Protein AF-A0AAJ3CFW9-F1 (afdb_monomer_lite)

Radius of gyration: 29.09 Å; chains: 1; bounding box: 46×51×99 Å

Foldseek 3Di:
DDPDDPDPPDDDPCPQQFDFDADPPPRHTDDTHGDDAWDWDADPPPRDTDIDGDPPPDPPPPPPPCPDDPDPDPDPDDDDDPDDPDDPPDDDDDDDD

pLDDT: mean 71.26, std 17.09, range [46.06, 96.94]

Sequence (97 aa):
MRRQRPRNPFPPQDHAMLKNLRCGECARLLCKAGAFDEIQIKCPRCGTLNHLKAESLTSDRRERIQEGSHHEKPAPAGRRPDHPAHARSEFVRRTDH

Organism: NCBI:txid487881

Secondary structure (DSSP, 8-state):
---PPPP--S--------EEEE-TTT--EEEEESS-SEEEEE-TTT--EEEEE-TTS----------------PPP-PPPP----------------

Structure (mmCIF, N/CA/C/O backbone):
data_AF-A0AAJ3CFW9-F1
#
_entry.id   AF-A0AAJ3CFW9-F1
#
loop_
_atom_site.group_PDB
_atom_site.id
_atom_site.type_symbol
_atom_site.label_atom_id
_atom_site.label_alt_id
_atom_site.label_comp_id
_atom_site.label_asym_id
_atom_site.label_entity_id
_atom_site.label_seq_id
_atom_site.pdbx_PDB_ins_code
_atom_site.Cartn_x
_atom_site.Cartn_y
_atom_site.Cartn_z
_atom_site.occupancy
_atom_site.B_iso_or_equiv
_atom_site.auth_seq_id
_atom_site.auth_comp_id
_atom_site.auth_asym_id
_atom_site.auth_atom_id
_atom_site.pdbx_PDB_model_num
ATOM 1 N N . MET A 1 1 ? 28.370 14.595 -47.173 1.00 51.72 1 MET A N 1
ATOM 2 C CA . MET A 1 1 ? 28.785 14.008 -45.876 1.00 51.72 1 MET A CA 1
ATOM 3 C C . MET A 1 1 ? 27.578 13.937 -44.945 1.00 51.72 1 MET A C 1
ATOM 5 O O . MET A 1 1 ? 27.115 14.972 -44.483 1.00 51.72 1 MET A O 1
ATOM 9 N N . ARG A 1 2 ? 27.002 12.746 -44.725 1.00 57.12 2 ARG A N 1
ATOM 10 C CA . ARG A 1 2 ? 25.857 12.576 -43.814 1.00 57.12 2 ARG A CA 1
ATOM 11 C C . ARG A 1 2 ? 26.389 12.549 -42.379 1.00 57.12 2 ARG A C 1
ATOM 13 O O . ARG A 1 2 ? 27.025 11.575 -41.990 1.00 57.12 2 ARG A O 1
ATOM 20 N N . ARG A 1 3 ? 26.176 13.625 -41.615 1.00 59.78 3 ARG A N 1
ATOM 21 C CA . ARG A 1 3 ? 26.482 13.656 -40.178 1.00 59.78 3 ARG A CA 1
ATOM 22 C C . ARG A 1 3 ? 25.552 12.658 -39.487 1.00 59.78 3 ARG A C 1
ATOM 24 O O . ARG A 1 3 ? 24.360 12.923 -39.351 1.00 59.78 3 ARG A O 1
ATOM 31 N N . GLN A 1 4 ? 26.075 11.489 -39.124 1.00 63.69 4 GLN A N 1
ATOM 32 C CA . GLN A 1 4 ? 25.346 10.542 -38.287 1.00 63.69 4 GLN A CA 1
ATOM 33 C C . GLN A 1 4 ? 25.136 11.215 -36.928 1.00 63.69 4 GLN A C 1
ATOM 35 O O . GLN A 1 4 ? 26.101 11.608 -36.274 1.00 63.69 4 GLN A O 1
ATOM 40 N N . ARG A 1 5 ? 23.875 11.428 -36.540 1.00 65.25 5 ARG A N 1
ATOM 41 C CA . ARG A 1 5 ? 23.550 11.924 -35.200 1.00 65.25 5 ARG A CA 1
ATOM 42 C C . ARG A 1 5 ? 24.032 10.882 -34.182 1.00 65.25 5 ARG A C 1
ATOM 44 O O . ARG A 1 5 ? 23.790 9.696 -34.418 1.00 65.25 5 ARG A O 1
ATOM 51 N N . PRO A 1 6 ? 24.692 11.280 -33.080 1.00 66.19 6 PRO A N 1
ATOM 52 C CA . PRO A 1 6 ? 25.029 10.331 -32.031 1.00 66.19 6 PRO A CA 1
ATOM 53 C C . PRO A 1 6 ? 23.726 9.715 -31.516 1.00 66.19 6 PRO A C 1
ATOM 55 O O . PRO A 1 6 ? 22.794 10.433 -31.147 1.00 66.19 6 PRO A O 1
ATOM 58 N N . ARG A 1 7 ? 23.628 8.382 -31.557 1.00 68.12 7 ARG A N 1
ATOM 59 C CA . ARG A 1 7 ? 22.540 7.671 -30.883 1.00 68.12 7 ARG A CA 1
ATOM 60 C C . ARG A 1 7 ? 22.724 7.946 -29.400 1.00 68.12 7 ARG A C 1
ATOM 62 O O . ARG A 1 7 ? 23.790 7.651 -28.870 1.00 68.12 7 ARG A O 1
ATOM 69 N N . ASN A 1 8 ? 21.731 8.559 -28.770 1.00 66.56 8 ASN A N 1
ATOM 70 C CA . ASN A 1 8 ? 21.763 8.807 -27.338 1.00 66.56 8 ASN A CA 1
ATOM 71 C C . ASN A 1 8 ? 21.852 7.438 -26.628 1.00 66.56 8 ASN A C 1
ATOM 73 O O . ASN A 1 8 ? 20.940 6.631 -26.812 1.00 66.56 8 ASN A O 1
ATOM 77 N N . PRO A 1 9 ? 22.938 7.123 -25.899 1.00 66.31 9 PRO A N 1
ATOM 78 C CA . PRO A 1 9 ? 23.134 5.803 -25.296 1.00 66.31 9 PRO A CA 1
ATOM 79 C C . PRO A 1 9 ? 22.379 5.644 -23.972 1.00 66.31 9 PRO A C 1
ATOM 81 O O . PRO A 1 9 ? 22.359 4.557 -23.403 1.00 66.31 9 PRO A O 1
ATOM 84 N N . PHE A 1 10 ? 21.752 6.716 -23.484 1.00 58.91 10 PHE A N 1
ATOM 85 C CA . PHE A 1 10 ? 20.940 6.697 -22.281 1.00 58.91 10 PHE A CA 1
ATOM 86 C C . PHE A 1 10 ? 19.478 6.471 -22.678 1.00 58.91 10 PHE A C 1
ATOM 88 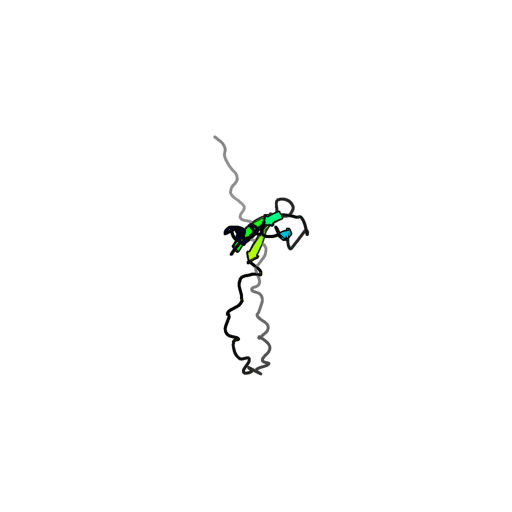O O . PHE A 1 10 ? 18.866 7.391 -23.236 1.00 58.91 10 PHE A O 1
ATOM 95 N N . PRO A 1 11 ? 18.908 5.271 -22.445 1.00 61.81 11 PRO A N 1
ATOM 96 C CA . PRO A 1 11 ? 17.465 5.105 -22.532 1.00 61.81 11 PRO A CA 1
ATOM 97 C C . PRO A 1 11 ? 16.803 6.129 -21.596 1.00 61.81 11 PRO A C 1
ATOM 99 O O . PRO A 1 11 ? 17.407 6.483 -20.574 1.00 61.81 11 PRO A O 1
ATOM 102 N N . PRO A 1 12 ? 15.611 6.658 -21.938 1.00 61.78 12 PRO A N 1
ATOM 103 C CA . PRO A 1 12 ? 14.860 7.491 -21.008 1.00 61.78 12 PRO A CA 1
ATOM 104 C C . PRO A 1 12 ? 14.774 6.706 -19.704 1.00 61.78 12 PRO A C 1
ATOM 106 O O . PRO A 1 12 ? 14.321 5.566 -19.702 1.00 61.78 12 PRO A O 1
ATOM 109 N N . GLN A 1 13 ? 15.337 7.267 -18.635 1.00 58.31 13 GLN A N 1
ATOM 110 C CA . GLN A 1 13 ? 15.263 6.652 -17.322 1.00 58.31 13 GLN A CA 1
ATOM 111 C C . GLN A 1 13 ? 13.777 6.563 -17.029 1.00 58.31 13 GLN A C 1
ATOM 113 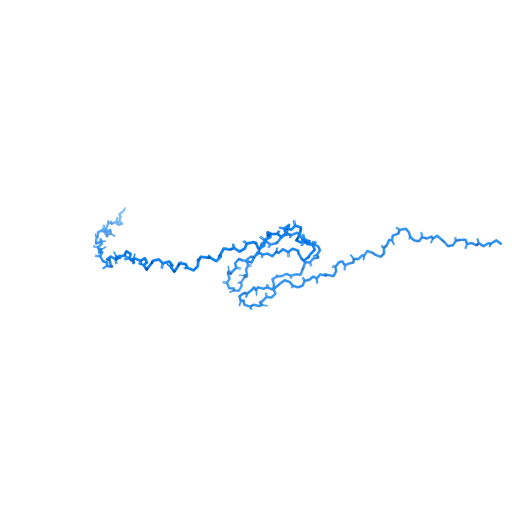O O . GLN A 1 13 ? 13.129 7.593 -16.836 1.00 58.31 13 GLN A O 1
ATOM 118 N N . ASP A 1 14 ? 13.233 5.349 -17.093 1.00 58.50 14 ASP A N 1
ATOM 119 C CA . ASP A 1 14 ? 11.903 5.060 -16.610 1.00 58.50 14 ASP A CA 1
ATOM 120 C C . ASP A 1 14 ? 11.923 5.530 -15.164 1.00 58.50 14 ASP A C 1
ATOM 122 O O . ASP A 1 14 ? 12.477 4.877 -14.278 1.00 58.50 14 ASP A O 1
ATOM 126 N N . HIS A 1 15 ? 11.392 6.725 -14.919 1.00 57.53 15 HIS A N 1
ATOM 127 C CA . HIS A 1 15 ? 10.953 7.121 -13.601 1.00 57.53 15 HIS A CA 1
ATOM 128 C C . HIS A 1 15 ? 9.861 6.109 -13.276 1.00 57.53 15 HIS A C 1
ATOM 130 O O . HIS A 1 15 ? 8.696 6.337 -13.601 1.00 57.53 15 HIS A O 1
ATOM 136 N N . ALA A 1 16 ? 10.278 4.935 -12.790 1.00 62.56 16 ALA A N 1
ATOM 137 C CA . ALA A 1 16 ? 9.447 3.765 -12.619 1.00 62.56 16 ALA A CA 1
ATOM 138 C C . ALA A 1 16 ? 8.184 4.240 -11.921 1.00 62.56 16 ALA A C 1
ATOM 140 O O . ALA A 1 16 ? 8.269 4.789 -10.819 1.00 62.56 16 ALA A O 1
ATOM 141 N N . MET A 1 17 ? 7.050 4.162 -12.625 1.00 76.44 17 MET A N 1
ATOM 142 C CA . MET A 1 17 ? 5.814 4.778 -12.165 1.00 76.44 17 MET A CA 1
ATOM 143 C C . MET A 1 17 ? 5.546 4.321 -10.736 1.00 76.44 17 MET A C 1
ATOM 145 O O . MET A 1 17 ? 5.311 3.139 -10.486 1.00 76.44 17 MET A O 1
ATOM 149 N N . LEU A 1 18 ? 5.637 5.263 -9.794 1.00 85.31 18 LEU A N 1
ATOM 150 C CA . LEU A 1 18 ? 5.468 4.959 -8.384 1.00 85.31 18 LEU A CA 1
ATOM 151 C C . LEU A 1 18 ? 4.023 4.500 -8.161 1.00 85.31 18 LEU A C 1
ATOM 153 O O . LEU A 1 18 ? 3.075 5.249 -8.413 1.00 85.31 18 LEU A O 1
ATOM 157 N N . LYS A 1 19 ? 3.849 3.281 -7.659 1.00 88.00 19 LYS A N 1
ATOM 158 C CA . LYS A 1 19 ? 2.548 2.696 -7.335 1.00 88.00 19 LYS A CA 1
ATOM 159 C C . LYS A 1 19 ? 2.106 3.136 -5.948 1.00 88.00 19 LYS A C 1
ATOM 161 O O . LYS A 1 19 ? 2.904 3.213 -5.016 1.00 88.00 19 LYS A O 1
ATOM 166 N N . ASN A 1 20 ? 0.814 3.421 -5.805 1.00 92.06 20 ASN A N 1
ATOM 167 C CA . ASN A 1 20 ? 0.214 3.766 -4.519 1.00 92.06 20 ASN A CA 1
ATOM 168 C C . ASN A 1 20 ? -0.101 2.490 -3.734 1.00 92.06 20 ASN A C 1
ATOM 170 O O . ASN A 1 20 ? -0.990 1.738 -4.126 1.00 92.06 20 ASN A O 1
ATOM 174 N N . LEU A 1 21 ? 0.561 2.287 -2.598 1.00 92.56 21 LEU A N 1
ATOM 175 C CA . LEU A 1 21 ? 0.286 1.169 -1.700 1.00 92.56 21 LEU A CA 1
ATOM 176 C C . LEU A 1 21 ? -0.692 1.606 -0.614 1.00 92.56 21 LEU A C 1
ATOM 178 O O . LEU A 1 21 ? -0.446 2.572 0.112 1.00 92.56 21 LEU A O 1
ATOM 182 N N . ARG A 1 22 ? -1.827 0.913 -0.512 1.00 94.88 22 ARG A N 1
ATOM 183 C CA . ARG A 1 22 ? -2.908 1.227 0.432 1.00 94.88 22 ARG A CA 1
ATOM 184 C C . ARG A 1 22 ? -3.056 0.125 1.468 1.00 94.88 22 ARG A C 1
ATOM 186 O O . ARG A 1 22 ? -2.764 -1.033 1.205 1.00 94.88 22 ARG A O 1
ATOM 193 N N . CYS A 1 23 ? -3.519 0.509 2.649 1.00 95.25 23 CYS A N 1
ATOM 194 C CA . CYS A 1 23 ? -3.835 -0.425 3.718 1.00 95.25 23 CYS A CA 1
ATOM 195 C C . CYS A 1 23 ? -5.039 -1.294 3.340 1.00 95.25 23 CYS A C 1
ATOM 197 O O . CYS A 1 23 ? -6.080 -0.738 2.992 1.00 95.25 23 CYS A O 1
ATOM 199 N N . GLY A 1 24 ? -4.918 -2.618 3.486 1.00 92.81 24 GLY A N 1
ATOM 200 C CA . GLY A 1 24 ? -6.021 -3.556 3.239 1.00 92.81 24 GLY A CA 1
ATOM 201 C C . GLY A 1 24 ? -7.230 -3.393 4.170 1.00 92.81 24 GLY A C 1
ATOM 202 O O . GLY A 1 24 ? -8.331 -3.758 3.786 1.00 92.81 24 GLY A O 1
ATOM 203 N N . GLU A 1 25 ? -7.046 -2.794 5.353 1.00 95.19 25 GLU A N 1
ATOM 204 C CA . GLU A 1 25 ? -8.118 -2.623 6.347 1.00 95.19 25 GLU A CA 1
ATOM 205 C C . GLU A 1 25 ? -8.846 -1.277 6.197 1.00 95.19 25 GLU A C 1
ATOM 207 O O . GLU A 1 25 ? -10.062 -1.207 6.073 1.00 95.19 25 GLU A O 1
ATOM 212 N N . CYS A 1 26 ? -8.100 -0.166 6.191 1.00 95.94 26 CYS A N 1
ATOM 213 C CA . CYS A 1 26 ? -8.686 1.182 6.254 1.00 95.94 26 CYS A CA 1
ATOM 214 C C . CYS A 1 26 ? -8.516 2.011 4.970 1.00 95.94 26 CYS A C 1
ATOM 216 O O . CYS A 1 26 ? -8.759 3.222 4.992 1.00 95.94 26 CYS A O 1
ATOM 218 N N . ALA A 1 27 ? -8.013 1.402 3.888 1.00 94.44 27 ALA A N 1
ATOM 219 C CA . ALA A 1 27 ? -7.748 2.008 2.573 1.00 94.44 27 ALA A CA 1
ATOM 220 C C . ALA A 1 27 ? -6.818 3.244 2.561 1.00 94.44 27 ALA A C 1
ATOM 222 O O . ALA A 1 27 ? -6.597 3.872 1.513 1.00 94.44 27 ALA A O 1
ATOM 223 N N . ARG A 1 28 ? -6.233 3.605 3.712 1.00 95.69 28 ARG A N 1
ATOM 224 C CA . ARG A 1 28 ? -5.307 4.733 3.829 1.00 95.69 28 ARG A CA 1
ATOM 225 C C . ARG A 1 28 ? -4.051 4.461 3.009 1.00 95.69 28 ARG A C 1
ATOM 227 O O . ARG A 1 28 ? -3.503 3.362 3.059 1.00 95.69 28 ARG A O 1
ATOM 234 N N . LEU A 1 29 ? -3.598 5.478 2.278 1.00 95.88 29 LEU A N 1
ATOM 235 C CA . LEU A 1 29 ? -2.320 5.438 1.575 1.00 95.88 29 LEU A CA 1
ATOM 236 C C . LEU A 1 29 ? -1.189 5.249 2.592 1.00 95.88 29 LEU A C 1
ATOM 238 O O . LEU A 1 29 ? -1.083 6.020 3.546 1.00 95.88 29 LEU A O 1
ATOM 242 N N . LEU A 1 30 ? -0.383 4.213 2.381 1.00 95.00 30 LEU A N 1
ATOM 243 C CA . LEU A 1 30 ? 0.769 3.869 3.206 1.00 95.00 30 LEU A CA 1
ATOM 244 C C . LEU A 1 30 ? 2.030 4.522 2.639 1.00 95.00 30 LEU A C 1
ATOM 246 O O . LEU A 1 30 ? 2.703 5.265 3.346 1.00 95.00 30 LEU A O 1
ATOM 250 N N . CYS A 1 31 ? 2.314 4.297 1.355 1.00 93.31 31 CYS A N 1
ATOM 251 C CA . CYS A 1 31 ? 3.445 4.900 0.654 1.00 93.31 31 CYS A CA 1
ATOM 252 C C . CYS A 1 31 ? 3.256 4.854 -0.871 1.00 93.31 31 CYS A C 1
ATOM 254 O O . CYS A 1 31 ? 2.311 4.250 -1.388 1.00 93.31 31 CYS A O 1
ATOM 256 N N . LYS A 1 32 ? 4.167 5.517 -1.589 1.00 92.31 32 LYS A N 1
ATOM 257 C CA . LYS A 1 32 ? 4.345 5.378 -3.034 1.00 92.31 32 LYS A CA 1
ATOM 258 C C . LYS A 1 32 ? 5.670 4.667 -3.275 1.00 92.31 32 LYS A C 1
ATOM 260 O O . LYS A 1 32 ? 6.691 5.155 -2.798 1.00 92.31 32 LYS A O 1
ATOM 265 N N . ALA A 1 33 ? 5.652 3.542 -3.975 1.00 89.19 33 ALA A N 1
ATOM 266 C CA . ALA A 1 33 ? 6.837 2.716 -4.187 1.00 89.19 33 ALA A CA 1
ATOM 267 C C . ALA A 1 33 ? 7.070 2.469 -5.680 1.00 89.19 33 ALA A C 1
ATOM 269 O O . ALA A 1 33 ? 6.114 2.293 -6.432 1.00 89.19 33 ALA A O 1
ATOM 270 N N . GLY A 1 34 ? 8.335 2.499 -6.102 1.00 86.88 34 GLY A N 1
ATOM 271 C CA . GLY A 1 34 ? 8.750 2.151 -7.463 1.00 86.88 34 GLY A CA 1
ATOM 272 C C . GLY A 1 34 ? 8.841 0.638 -7.632 1.00 86.88 34 GLY A C 1
ATOM 273 O O . GLY A 1 34 ? 7.931 -0.086 -7.241 1.00 86.88 34 GLY A O 1
ATOM 274 N N . ALA A 1 35 ? 9.949 0.147 -8.179 1.00 83.25 35 ALA A N 1
ATOM 275 C CA . ALA A 1 35 ? 10.261 -1.276 -8.112 1.00 83.25 35 ALA A CA 1
ATOM 276 C C . ALA A 1 35 ? 10.588 -1.668 -6.658 1.00 83.25 35 ALA A C 1
ATOM 278 O O . ALA A 1 35 ? 11.426 -1.036 -6.017 1.00 83.25 35 ALA A O 1
ATOM 279 N N . PHE A 1 36 ? 9.904 -2.682 -6.135 1.00 85.06 36 PHE A N 1
ATOM 280 C CA . PHE A 1 36 ? 10.156 -3.278 -4.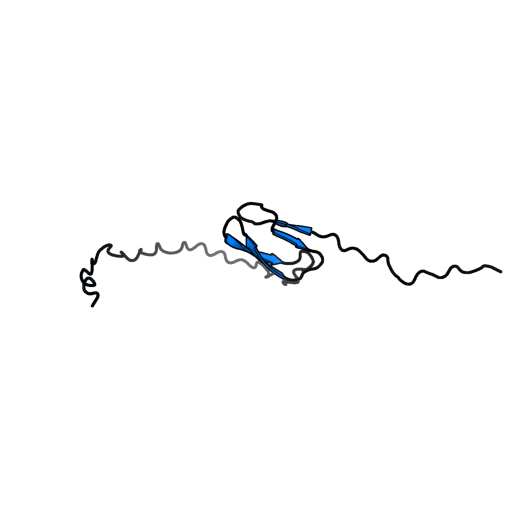822 1.00 85.06 36 PHE A CA 1
ATOM 281 C C . PHE A 1 36 ? 9.852 -4.767 -4.906 1.00 85.06 36 PHE A C 1
ATOM 283 O O . PHE A 1 36 ? 8.892 -5.110 -5.577 1.00 85.06 36 PHE A O 1
ATOM 290 N N . ASP A 1 37 ? 10.600 -5.626 -4.215 1.00 85.50 37 ASP A N 1
ATOM 291 C CA . ASP A 1 37 ? 10.293 -7.063 -4.161 1.00 85.50 37 ASP A CA 1
ATOM 292 C C . ASP A 1 37 ? 9.251 -7.366 -3.073 1.00 85.50 37 ASP A C 1
ATOM 294 O O . ASP A 1 37 ? 8.219 -7.994 -3.321 1.00 85.50 37 ASP A O 1
ATOM 298 N N . GLU A 1 38 ? 9.482 -6.847 -1.865 1.00 89.88 38 GLU A N 1
ATOM 299 C CA . GLU A 1 38 ? 8.621 -7.034 -0.698 1.00 89.88 38 GLU A CA 1
ATOM 300 C C . GLU A 1 38 ? 8.669 -5.802 0.217 1.00 89.88 38 GLU A C 1
ATOM 302 O O . GLU A 1 38 ? 9.727 -5.210 0.431 1.00 89.88 38 GLU A O 1
ATOM 307 N N . ILE A 1 39 ? 7.519 -5.412 0.769 1.00 91.31 39 ILE A N 1
ATOM 308 C CA . ILE A 1 39 ? 7.388 -4.312 1.726 1.00 91.31 39 ILE A CA 1
ATOM 309 C C . ILE A 1 39 ? 6.528 -4.767 2.906 1.00 91.31 39 ILE A C 1
ATOM 311 O O . ILE A 1 39 ? 5.388 -5.201 2.732 1.00 91.31 39 ILE A O 1
ATOM 315 N N . GLN A 1 40 ? 7.053 -4.589 4.120 1.00 95.00 40 GLN A N 1
ATOM 316 C CA . GLN A 1 40 ? 6.303 -4.723 5.368 1.00 95.00 40 GLN A CA 1
ATOM 317 C C . GLN A 1 40 ? 6.161 -3.361 6.036 1.00 95.00 40 GLN A C 1
ATOM 319 O O . GLN A 1 40 ? 7.153 -2.712 6.360 1.00 95.00 40 GLN A O 1
ATOM 324 N N . ILE A 1 41 ? 4.924 -2.911 6.242 1.00 94.94 41 ILE A N 1
ATOM 325 C CA . ILE A 1 41 ? 4.658 -1.594 6.825 1.00 94.94 41 ILE A CA 1
ATOM 326 C C . ILE A 1 41 ? 3.428 -1.625 7.728 1.00 94.94 41 ILE A C 1
ATOM 328 O O . ILE A 1 41 ? 2.376 -2.168 7.383 1.00 94.94 41 ILE A O 1
ATOM 332 N N . LYS A 1 42 ? 3.546 -1.009 8.905 1.00 96.94 42 LYS A N 1
ATOM 333 C CA . LYS A 1 42 ? 2.420 -0.835 9.823 1.00 96.94 42 LYS A CA 1
ATOM 334 C C . LYS A 1 42 ? 1.578 0.358 9.390 1.00 96.94 42 LYS A C 1
ATOM 336 O O . LYS A 1 42 ? 2.108 1.435 9.127 1.00 96.94 42 LYS A O 1
ATOM 341 N N . CYS A 1 43 ? 0.259 0.200 9.360 1.00 96.88 43 CYS A N 1
ATOM 342 C CA . CYS A 1 43 ? -0.622 1.333 9.127 1.00 96.88 43 CYS A CA 1
ATOM 343 C C . CYS A 1 43 ? -0.650 2.247 10.365 1.00 96.88 43 CYS A C 1
ATOM 345 O O . CYS A 1 43 ? -1.079 1.794 11.427 1.00 96.88 43 CYS A O 1
ATOM 347 N N . PRO A 1 44 ? -0.306 3.543 10.249 1.00 94.69 44 PRO A N 1
ATOM 348 C CA . PRO A 1 44 ? -0.328 4.458 11.392 1.00 94.69 44 PRO A CA 1
ATOM 349 C C . PRO A 1 44 ? -1.746 4.779 11.887 1.00 94.69 44 PRO A C 1
ATOM 351 O O . PRO A 1 44 ? -1.902 5.326 12.969 1.00 94.69 44 PRO A O 1
ATOM 354 N N . ARG A 1 45 ? -2.787 4.469 11.099 1.00 95.44 45 ARG A N 1
ATOM 355 C CA . ARG A 1 45 ? -4.187 4.739 11.462 1.00 95.44 45 ARG A CA 1
ATOM 356 C C . ARG A 1 45 ? -4.841 3.590 12.227 1.00 95.44 45 ARG A C 1
ATOM 358 O O . ARG A 1 45 ? -5.511 3.842 13.214 1.00 95.44 45 ARG A O 1
ATOM 365 N N . CYS A 1 46 ? -4.703 2.359 11.736 1.00 96.50 46 CYS A N 1
ATOM 366 C CA . CYS A 1 46 ? -5.399 1.189 12.291 1.00 96.50 46 CYS A CA 1
ATOM 367 C C . CYS A 1 46 ? -4.461 0.172 12.955 1.00 96.50 46 CYS A C 1
ATOM 369 O O . CYS A 1 46 ? -4.927 -0.770 13.578 1.00 96.50 46 CYS A O 1
ATOM 371 N N . GLY A 1 47 ? -3.142 0.333 12.826 1.00 95.62 47 GLY A N 1
ATOM 372 C CA . GLY A 1 47 ? -2.163 -0.582 13.410 1.00 95.62 47 GLY A CA 1
ATOM 373 C C . GLY A 1 47 ? -1.942 -1.884 12.634 1.00 95.62 47 GLY A C 1
ATOM 374 O O . GLY A 1 47 ? -0.996 -2.598 12.962 1.00 95.62 47 GLY A O 1
ATOM 375 N N . THR A 1 48 ? -2.732 -2.174 11.593 1.00 96.44 48 THR A N 1
ATOM 376 C CA . THR A 1 48 ? -2.578 -3.376 10.759 1.00 96.44 48 THR A CA 1
ATOM 377 C C . THR A 1 48 ? -1.202 -3.423 10.097 1.00 96.44 48 THR A C 1
ATOM 379 O O . THR A 1 48 ? -0.801 -2.476 9.410 1.00 96.44 48 THR A O 1
ATOM 382 N N . LEU A 1 49 ? -0.489 -4.538 10.272 1.00 96.38 49 LEU A N 1
ATOM 383 C CA . LEU A 1 49 ? 0.758 -4.824 9.566 1.00 96.38 49 LEU A CA 1
ATOM 384 C C . LEU A 1 49 ? 0.426 -5.301 8.146 1.00 96.38 49 LEU A C 1
ATOM 386 O O . LEU A 1 49 ? -0.186 -6.350 7.974 1.00 96.38 49 LEU A O 1
ATOM 390 N N . ASN A 1 50 ? 0.779 -4.511 7.133 1.00 94.00 50 ASN A N 1
ATOM 391 C CA . ASN A 1 50 ? 0.602 -4.886 5.730 1.00 94.00 50 ASN A CA 1
ATOM 392 C C . ASN A 1 50 ? 1.873 -5.559 5.203 1.00 94.00 50 ASN A C 1
ATOM 394 O O . ASN A 1 50 ? 2.968 -5.034 5.402 1.00 94.00 50 ASN A O 1
ATOM 398 N N . HIS A 1 51 ? 1.695 -6.688 4.513 1.00 92.69 51 HIS A N 1
ATOM 399 C CA . HIS A 1 51 ? 2.723 -7.438 3.786 1.00 92.69 51 HIS A CA 1
ATOM 400 C C . HIS A 1 51 ? 2.399 -7.357 2.293 1.00 92.69 51 HIS A C 1
ATOM 402 O O . HIS A 1 51 ? 1.369 -7.870 1.859 1.00 92.69 51 HIS A O 1
ATOM 408 N N . LEU A 1 52 ? 3.215 -6.635 1.526 1.00 88.38 52 LEU A N 1
ATOM 409 C CA . LEU A 1 52 ? 2.965 -6.330 0.117 1.00 88.38 52 LEU A CA 1
ATOM 410 C C . LEU A 1 52 ? 4.109 -6.874 -0.736 1.00 88.38 52 LEU A C 1
ATOM 412 O O . LEU A 1 52 ? 5.275 -6.700 -0.391 1.00 88.38 52 LEU A O 1
ATOM 416 N N . LYS A 1 53 ? 3.772 -7.504 -1.862 1.00 83.69 53 LYS A N 1
ATOM 417 C CA . LYS A 1 53 ? 4.730 -8.060 -2.826 1.00 83.69 53 LYS A CA 1
ATOM 418 C C . LYS A 1 53 ? 4.653 -7.318 -4.149 1.00 83.69 53 LYS A C 1
ATOM 420 O O . LYS A 1 53 ? 3.594 -6.793 -4.497 1.00 83.69 53 LYS A O 1
ATOM 425 N N . ALA A 1 54 ? 5.765 -7.283 -4.876 1.00 74.19 54 ALA A N 1
ATOM 426 C CA . ALA A 1 54 ? 5.789 -6.739 -6.224 1.00 74.19 54 ALA A CA 1
ATOM 427 C C . ALA A 1 54 ? 4.771 -7.448 -7.118 1.00 74.19 54 ALA A C 1
ATOM 429 O O . ALA A 1 54 ? 4.746 -8.674 -7.181 1.00 74.19 54 ALA A O 1
ATOM 430 N N . GLU A 1 55 ? 4.029 -6.685 -7.916 1.00 65.06 55 GLU A N 1
ATOM 431 C CA . GLU A 1 55 ? 3.307 -7.250 -9.066 1.00 65.06 55 GLU A CA 1
ATOM 432 C C . GLU A 1 55 ? 4.275 -7.788 -10.137 1.00 65.06 55 GLU A C 1
ATOM 434 O O . GLU A 1 55 ? 3.891 -8.618 -10.951 1.00 65.06 55 GLU A O 1
ATOM 439 N N . SER A 1 56 ? 5.532 -7.323 -10.144 1.00 61.94 56 SER A N 1
ATOM 440 C CA . SER A 1 56 ? 6.582 -7.798 -11.055 1.00 61.94 56 SER A CA 1
ATOM 441 C C . SER A 1 56 ? 7.199 -9.132 -10.642 1.00 61.94 56 SER A C 1
ATOM 443 O O . SER A 1 56 ? 7.967 -9.696 -11.418 1.00 61.94 56 SER A O 1
ATOM 445 N N . LEU A 1 57 ? 6.884 -9.650 -9.449 1.00 54.88 57 LEU A N 1
ATOM 446 C CA . LEU A 1 57 ? 7.204 -11.028 -9.104 1.00 54.88 57 LEU A CA 1
ATOM 447 C C . LEU A 1 57 ? 6.264 -11.910 -9.923 1.00 54.88 57 LEU A C 1
ATOM 449 O O . LEU A 1 57 ? 5.141 -12.196 -9.506 1.00 54.88 57 LEU A O 1
ATOM 453 N N . THR A 1 58 ? 6.717 -12.317 -11.110 1.00 50.91 58 THR A N 1
ATOM 454 C CA . THR A 1 58 ? 6.082 -13.404 -11.846 1.00 50.91 58 THR A CA 1
ATOM 455 C C . THR A 1 58 ? 5.963 -14.571 -10.879 1.00 50.91 58 THR A C 1
ATOM 457 O O . THR A 1 58 ? 6.946 -15.017 -10.282 1.00 50.91 58 THR A O 1
ATOM 460 N N . SER A 1 59 ? 4.740 -15.038 -10.645 1.00 53.97 59 SER A N 1
ATOM 461 C CA . SER A 1 59 ? 4.538 -16.253 -9.880 1.00 53.97 59 SER A CA 1
ATOM 462 C C . SER A 1 59 ? 5.038 -17.422 -10.730 1.00 53.97 59 SER A C 1
ATOM 464 O O . SER A 1 59 ? 4.236 -18.140 -11.315 1.00 53.97 59 SER A O 1
ATOM 466 N N . ASP A 1 60 ? 6.351 -17.665 -10.775 1.00 52.34 60 ASP A N 1
ATOM 467 C CA . ASP A 1 60 ? 6.923 -18.952 -11.201 1.00 52.34 60 ASP A CA 1
ATOM 468 C C . ASP A 1 60 ? 6.657 -20.009 -10.112 1.00 52.34 60 ASP A C 1
ATOM 470 O O . ASP A 1 60 ? 7.504 -20.782 -9.673 1.00 52.34 60 ASP A O 1
ATOM 474 N N . ARG A 1 61 ? 5.435 -20.012 -9.579 1.00 54.09 61 ARG A N 1
ATOM 475 C CA . ARG A 1 61 ? 4.937 -21.105 -8.777 1.00 54.09 61 ARG A CA 1
ATOM 476 C C . ARG A 1 61 ? 4.365 -22.067 -9.792 1.00 54.09 61 ARG A C 1
ATOM 478 O O . ARG A 1 61 ? 3.224 -21.895 -10.201 1.00 54.09 61 ARG A O 1
ATOM 485 N N . ARG A 1 62 ? 5.178 -23.051 -10.195 1.00 56.22 62 ARG A N 1
ATOM 486 C CA . ARG A 1 62 ? 4.711 -24.254 -10.896 1.00 56.22 62 ARG A CA 1
ATOM 487 C C . ARG A 1 62 ? 3.356 -24.630 -10.314 1.00 56.22 62 ARG A C 1
ATOM 489 O O . ARG A 1 62 ? 3.258 -24.887 -9.107 1.00 56.22 62 ARG A O 1
ATOM 496 N N . GLU A 1 63 ? 2.326 -24.541 -11.147 1.00 57.16 63 GLU A N 1
ATOM 497 C CA . GLU A 1 63 ? 0.965 -24.879 -10.776 1.00 57.16 63 GLU A CA 1
ATOM 498 C C . GLU A 1 63 ? 1.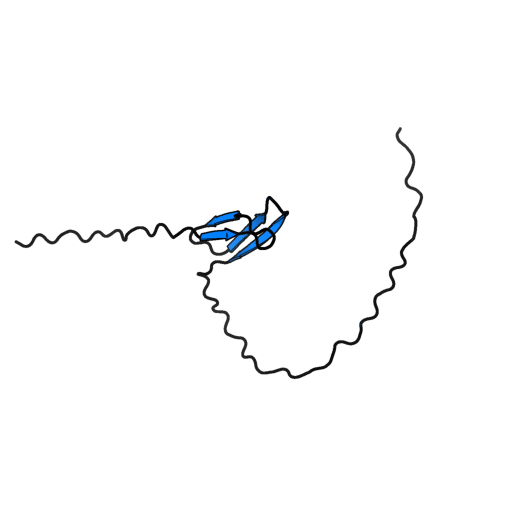012 -26.265 -10.139 1.00 57.16 63 GLU A C 1
ATOM 500 O O . GLU A 1 63 ? 1.473 -27.237 -10.741 1.00 57.16 63 GLU A O 1
ATOM 505 N N . ARG A 1 64 ? 0.609 -26.358 -8.869 1.00 54.34 64 ARG A N 1
ATOM 506 C CA . ARG A 1 64 ? 0.300 -27.659 -8.292 1.00 54.34 64 ARG A CA 1
ATOM 507 C C . ARG A 1 64 ? -0.893 -28.144 -9.099 1.00 54.34 64 ARG A C 1
ATOM 509 O O . ARG A 1 64 ? -1.992 -27.641 -8.885 1.00 54.34 64 ARG A O 1
ATOM 516 N N . ILE A 1 65 ? -0.633 -29.053 -10.034 1.00 56.91 65 ILE A N 1
ATOM 517 C CA . ILE A 1 65 ? -1.627 -29.804 -10.793 1.00 56.91 65 ILE A CA 1
ATOM 518 C C . ILE A 1 65 ? -2.755 -30.148 -9.813 1.00 56.91 65 ILE A C 1
ATOM 520 O O . ILE A 1 65 ? -2.523 -30.821 -8.804 1.00 56.91 65 ILE A O 1
ATOM 524 N N . GLN A 1 66 ? -3.945 -29.590 -10.039 1.00 57.19 66 GLN A N 1
ATOM 525 C CA . GLN A 1 66 ? -5.155 -29.987 -9.328 1.00 57.19 66 GLN A CA 1
ATOM 526 C C . GLN A 1 66 ? -5.547 -31.372 -9.839 1.00 57.19 66 GLN A C 1
ATOM 528 O O . GLN A 1 66 ? -6.453 -31.517 -10.650 1.00 57.19 66 GLN A O 1
ATOM 533 N N . GLU A 1 67 ? -4.845 -32.401 -9.380 1.00 53.12 67 GLU A N 1
ATOM 534 C CA . GLU A 1 67 ? -5.368 -33.760 -9.414 1.00 53.12 67 GLU A CA 1
ATOM 535 C C . GLU A 1 67 ? -6.161 -33.966 -8.126 1.00 53.12 67 GLU A C 1
ATOM 537 O O . GLU A 1 67 ? -5.657 -33.808 -7.012 1.00 53.12 67 GLU A O 1
ATOM 542 N N . GLY A 1 68 ? -7.464 -34.163 -8.316 1.00 53.09 68 GLY A N 1
ATOM 543 C CA . GLY A 1 68 ? -8.482 -34.030 -7.292 1.00 53.09 68 GLY A CA 1
ATOM 544 C C . GLY A 1 68 ? -8.260 -34.890 -6.052 1.00 53.09 68 GLY A C 1
ATOM 545 O O . GLY A 1 68 ? -7.837 -36.040 -6.116 1.00 53.09 68 GLY A O 1
ATOM 546 N N . SER A 1 69 ? -8.676 -34.348 -4.912 1.00 46.06 69 SER A N 1
ATOM 547 C CA . SER A 1 69 ? -9.054 -35.165 -3.765 1.00 46.06 69 SER A CA 1
ATOM 548 C C . SER A 1 69 ? -10.506 -34.867 -3.434 1.00 46.06 69 SER A C 1
ATOM 550 O O . SER A 1 69 ? -10.836 -34.034 -2.592 1.00 46.06 69 SER A O 1
ATOM 552 N N . HIS A 1 70 ? -11.389 -35.545 -4.160 1.00 56.28 70 HIS A N 1
ATOM 553 C CA . HIS A 1 70 ? -12.737 -35.799 -3.690 1.00 56.28 70 HIS A CA 1
ATOM 554 C C . HIS A 1 70 ? -12.630 -36.734 -2.477 1.00 56.28 70 HIS A C 1
ATOM 556 O O . HIS A 1 70 ? -12.576 -37.958 -2.600 1.00 56.28 70 HIS A O 1
ATOM 562 N N . HIS A 1 71 ? -12.549 -36.142 -1.293 1.00 56.75 71 HIS A N 1
ATOM 563 C CA . HIS A 1 71 ? -12.954 -36.775 -0.048 1.00 56.75 71 HIS A CA 1
ATOM 564 C C . HIS A 1 71 ? -13.712 -35.725 0.755 1.00 56.75 71 HIS A C 1
ATOM 566 O O . HIS A 1 71 ? -13.170 -35.061 1.637 1.00 56.75 71 HIS A O 1
ATOM 572 N N . GLU A 1 72 ? -14.993 -35.569 0.429 1.00 58.47 72 GLU A N 1
ATOM 573 C CA . GLU A 1 72 ? -15.950 -35.012 1.371 1.00 58.47 72 GLU A CA 1
ATOM 574 C C . GLU A 1 72 ? -16.029 -35.980 2.561 1.00 58.47 72 GLU A C 1
ATOM 576 O O . GLU A 1 72 ? -16.740 -36.981 2.558 1.00 58.47 72 GLU A O 1
ATOM 581 N N . LYS A 1 73 ? -15.204 -35.734 3.576 1.00 57.97 73 LYS A N 1
ATOM 582 C CA . LYS A 1 73 ? -15.479 -36.175 4.938 1.00 57.97 73 LYS A CA 1
ATOM 583 C C . LYS A 1 73 ? -15.543 -34.903 5.769 1.00 57.97 73 LYS A C 1
ATOM 585 O O . LYS A 1 73 ? -14.500 -34.270 5.949 1.00 57.97 73 LYS A O 1
ATOM 590 N N . PRO A 1 74 ? -16.730 -34.478 6.229 1.00 65.06 74 PRO A N 1
ATOM 591 C CA . PRO A 1 74 ? -16.810 -33.339 7.124 1.00 65.06 74 PRO A CA 1
ATOM 592 C C . PRO A 1 74 ? -15.952 -33.618 8.359 1.00 65.06 74 PRO A C 1
ATOM 594 O O . PRO A 1 74 ? -15.948 -34.729 8.898 1.00 65.06 74 PRO A O 1
ATOM 597 N N . ALA A 1 75 ? -15.188 -32.609 8.778 1.00 58.75 75 ALA A N 1
ATOM 598 C CA . ALA A 1 75 ? -14.424 -32.677 10.012 1.00 58.75 75 ALA A CA 1
ATOM 599 C C . ALA A 1 75 ? -15.376 -33.044 11.169 1.00 58.75 75 ALA A C 1
ATOM 601 O O . ALA A 1 75 ? -16.464 -32.466 11.257 1.00 58.75 75 ALA A O 1
ATOM 602 N N . PRO A 1 76 ? -15.015 -33.993 12.053 1.00 68.19 76 PRO A N 1
ATOM 603 C CA . PRO A 1 76 ? -15.842 -34.288 13.213 1.00 68.19 76 PRO A CA 1
ATOM 604 C C . PRO A 1 76 ? -15.975 -33.024 14.066 1.00 68.19 76 PRO A C 1
ATOM 606 O O . PRO A 1 76 ? -15.006 -32.283 14.243 1.00 68.19 76 PRO A O 1
ATOM 609 N N . ALA A 1 77 ? -17.174 -32.779 14.599 1.00 66.25 77 ALA A N 1
ATOM 610 C CA . ALA A 1 77 ? -17.426 -31.672 15.511 1.00 66.25 77 ALA A CA 1
ATOM 611 C C . ALA A 1 77 ? -16.499 -31.794 16.734 1.00 66.25 77 ALA A C 1
ATOM 613 O O . ALA A 1 77 ? -16.721 -32.601 17.638 1.00 66.25 77 ALA A O 1
ATOM 614 N N . GLY A 1 78 ? -15.417 -31.015 16.736 1.00 57.97 78 GLY A N 1
ATOM 615 C CA . GLY A 1 78 ? -14.481 -30.949 17.846 1.00 57.97 78 GLY A CA 1
ATOM 616 C C . GLY A 1 78 ? -15.181 -30.374 19.072 1.00 57.97 78 GLY A C 1
ATOM 617 O O . GLY A 1 78 ? -15.692 -29.254 19.036 1.00 57.97 78 GLY A O 1
ATOM 618 N N . ARG A 1 79 ? -15.205 -31.147 20.164 1.00 63.94 79 ARG A N 1
ATOM 619 C CA . ARG A 1 79 ? -15.622 -30.672 21.486 1.00 63.94 79 ARG A CA 1
ATOM 620 C C . ARG A 1 79 ? -14.790 -29.444 21.851 1.00 63.94 79 ARG A C 1
ATOM 622 O O . ARG A 1 79 ? -13.569 -29.538 21.947 1.00 63.94 79 ARG A O 1
ATOM 629 N N . ARG A 1 80 ? -15.451 -28.306 22.078 1.00 58.84 80 ARG A N 1
ATOM 630 C CA . ARG A 1 80 ? -14.844 -27.184 22.801 1.00 58.84 80 ARG A CA 1
ATOM 631 C C . ARG A 1 80 ? -14.320 -27.720 24.139 1.00 58.84 80 ARG A C 1
ATOM 633 O O . ARG A 1 80 ? -15.101 -28.357 24.845 1.00 58.84 80 ARG A O 1
ATOM 640 N N . PRO A 1 81 ? -13.053 -27.489 24.511 1.00 62.94 81 PRO A N 1
ATOM 641 C CA . PRO A 1 81 ? -12.663 -27.608 25.904 1.00 62.94 81 PRO A CA 1
ATOM 642 C C . PRO A 1 81 ? -13.486 -26.585 26.685 1.00 62.94 81 PRO A C 1
ATOM 644 O O . PRO A 1 81 ? -13.410 -25.387 26.401 1.00 62.94 81 PRO A O 1
ATOM 647 N N . ASP A 1 82 ? -14.311 -27.066 27.610 1.00 57.81 82 ASP A N 1
ATOM 648 C CA . ASP A 1 82 ? -14.978 -26.224 28.594 1.00 57.81 82 ASP A CA 1
ATOM 649 C C . ASP A 1 82 ? -13.868 -25.563 29.422 1.00 57.81 82 ASP A C 1
ATOM 651 O O . ASP A 1 82 ? -13.166 -26.228 30.182 1.00 57.81 82 ASP A O 1
ATOM 655 N N . HIS A 1 83 ? -13.592 -24.286 29.158 1.00 59.53 83 HIS A N 1
ATOM 656 C CA . HIS A 1 83 ? -12.766 -23.482 30.049 1.00 59.53 83 HIS A CA 1
ATOM 657 C C . HIS A 1 83 ? -13.691 -23.005 31.169 1.00 59.53 83 HIS A C 1
ATOM 659 O O . HIS A 1 83 ? -14.539 -22.149 30.896 1.00 59.53 83 HIS A O 1
ATOM 665 N N . PRO A 1 84 ? -13.546 -23.495 32.412 1.00 64.38 84 PRO A N 1
ATOM 666 C CA . PRO A 1 84 ? -14.274 -22.919 33.525 1.00 64.38 84 PRO A CA 1
ATOM 667 C C . PRO A 1 84 ? -13.788 -21.482 33.733 1.00 64.38 84 PRO A C 1
ATOM 669 O O . PRO A 1 84 ? -12.653 -21.223 34.138 1.00 64.38 84 PRO A O 1
ATOM 672 N N . ALA A 1 85 ? -14.663 -20.526 33.431 1.00 58.41 85 ALA A N 1
ATOM 673 C CA . ALA A 1 85 ? -14.510 -19.157 33.879 1.00 58.41 85 ALA A CA 1
ATOM 674 C C . ALA A 1 85 ? -14.667 -19.141 35.409 1.00 58.41 85 ALA A C 1
ATOM 676 O O . ALA A 1 85 ? -15.733 -19.486 35.908 1.00 58.41 85 ALA A O 1
ATOM 677 N N . HIS A 1 86 ? -13.607 -18.717 36.107 1.00 55.16 86 HIS A N 1
ATOM 678 C CA . HIS A 1 86 ? -13.489 -18.415 37.546 1.00 55.16 86 HIS A CA 1
ATOM 679 C C . HIS A 1 86 ? -12.667 -19.391 38.401 1.00 55.16 86 HIS A C 1
ATOM 681 O O . HIS A 1 86 ? -13.195 -20.257 39.089 1.00 55.16 86 HIS A O 1
ATOM 687 N N . ALA A 1 87 ? -11.382 -19.065 38.547 1.00 51.41 87 ALA A N 1
ATOM 688 C CA . ALA A 1 87 ? -10.734 -19.099 39.853 1.00 51.41 87 ALA A CA 1
ATOM 689 C C . ALA A 1 87 ? -10.203 -17.690 40.148 1.00 51.41 87 ALA A C 1
ATOM 691 O O . ALA A 1 87 ? -9.184 -17.253 39.615 1.00 51.41 87 ALA A O 1
ATOM 692 N N . ARG A 1 88 ? -10.957 -16.944 40.962 1.00 53.19 88 ARG A N 1
ATOM 693 C CA . ARG A 1 88 ? -10.475 -15.733 41.629 1.00 53.19 88 ARG A CA 1
ATOM 694 C C . ARG A 1 88 ? -9.319 -16.152 42.540 1.00 53.19 88 ARG A C 1
ATOM 696 O O . ARG A 1 88 ? -9.572 -16.642 43.633 1.00 53.19 88 ARG A O 1
ATOM 703 N N . SER A 1 89 ? -8.073 -15.960 42.115 1.00 52.75 89 SER A N 1
ATOM 704 C CA . SER A 1 89 ? -6.972 -15.904 43.076 1.00 52.75 89 SER A CA 1
ATOM 705 C C . SER A 1 89 ? -6.962 -14.500 43.661 1.00 52.75 89 SER A C 1
ATOM 707 O O . SER A 1 89 ? -6.331 -13.579 43.147 1.00 52.75 89 SER A O 1
ATOM 709 N N . GLU A 1 90 ? -7.733 -14.334 44.729 1.00 56.88 90 GLU A N 1
ATOM 710 C CA . GLU A 1 90 ? -7.431 -13.323 45.733 1.00 56.88 90 GLU A CA 1
ATOM 711 C C . GLU A 1 90 ? -6.004 -13.577 46.265 1.00 56.88 90 GLU A C 1
ATOM 713 O O . GLU A 1 90 ? -5.520 -14.704 46.197 1.00 56.88 90 GLU A O 1
ATOM 718 N N . PHE A 1 91 ? -5.348 -12.531 46.779 1.00 59.62 91 PHE A N 1
ATOM 719 C CA . PHE A 1 91 ? -3.978 -12.501 47.332 1.00 59.62 91 PHE A CA 1
ATOM 720 C C . PHE A 1 91 ? -2.809 -12.168 46.386 1.00 59.62 91 PHE A C 1
ATOM 722 O O . PHE A 1 91 ? 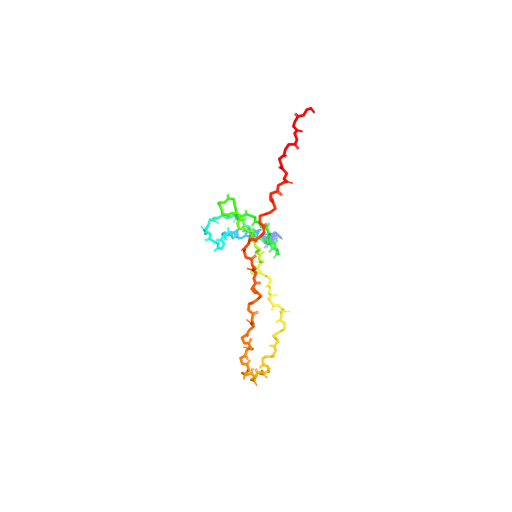-1.830 -12.897 46.324 1.00 59.62 91 PHE A O 1
ATOM 729 N N . VAL A 1 92 ? -2.813 -10.961 45.806 1.00 59.06 92 VAL A N 1
ATOM 730 C CA . VAL A 1 92 ? -1.642 -10.064 45.946 1.00 59.06 92 VAL A CA 1
ATOM 731 C C . VAL A 1 92 ? -2.150 -8.649 46.232 1.00 59.06 92 VAL A C 1
ATOM 733 O O . VAL A 1 92 ? -2.237 -7.783 45.365 1.00 59.06 92 VAL A O 1
ATOM 736 N N . ARG A 1 93 ? -2.555 -8.417 47.481 1.00 57.94 93 ARG A N 1
ATOM 737 C CA . ARG A 1 93 ? -2.526 -7.078 48.073 1.00 57.94 93 ARG A CA 1
ATOM 738 C C . ARG A 1 93 ? -1.628 -7.138 49.298 1.00 57.94 93 ARG A C 1
ATOM 740 O O . ARG A 1 93 ? -1.806 -8.050 50.102 1.00 57.94 93 ARG A O 1
ATOM 747 N N . ARG A 1 94 ? -0.826 -6.072 49.445 1.00 52.69 94 ARG A N 1
ATOM 748 C CA . ARG A 1 94 ? 0.036 -5.648 50.574 1.00 52.69 94 ARG A CA 1
ATOM 749 C C . ARG A 1 94 ? 1.517 -6.003 50.356 1.00 52.69 94 ARG A C 1
ATOM 751 O O . ARG A 1 94 ? 1.811 -7.147 50.055 1.00 52.69 94 ARG A O 1
ATOM 758 N N . THR A 1 95 ? 2.480 -5.085 50.463 1.00 47.94 95 THR A N 1
ATOM 759 C CA . THR A 1 95 ? 2.463 -3.721 51.024 1.00 47.94 95 THR A CA 1
ATOM 760 C C . THR A 1 95 ? 3.662 -2.920 50.504 1.00 47.94 95 THR A C 1
ATOM 762 O O . THR A 1 95 ? 4.729 -3.484 50.285 1.00 47.94 95 THR A O 1
ATOM 765 N N . ASP A 1 96 ? 3.438 -1.620 50.326 1.00 52.06 96 ASP A N 1
ATOM 766 C CA . ASP A 1 96 ? 4.432 -0.551 50.202 1.00 52.06 96 ASP A CA 1
ATOM 767 C C . ASP A 1 96 ? 5.038 -0.261 51.586 1.00 52.06 96 ASP A C 1
ATOM 769 O O . ASP A 1 96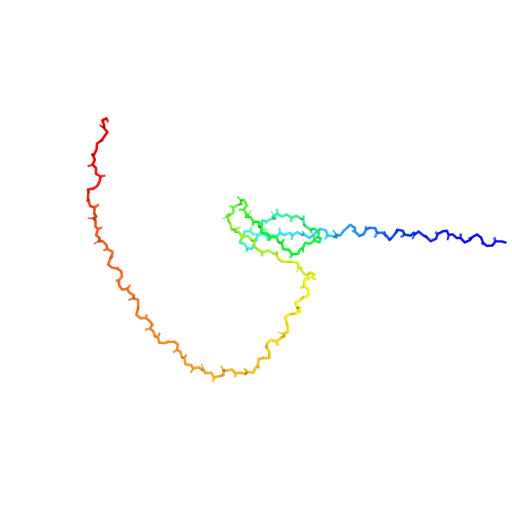 ? 4.296 0.107 52.500 1.00 52.06 96 ASP A O 1
ATOM 773 N N . HIS A 1 97 ? 6.346 -0.474 51.739 1.00 52.62 97 HIS A N 1
ATOM 774 C CA . HIS A 1 97 ? 7.196 0.063 52.807 1.00 52.62 97 HIS A CA 1
ATOM 775 C C . HIS A 1 97 ? 8.588 0.337 52.242 1.00 52.62 97 HIS A C 1
ATOM 777 O O . HIS A 1 97 ? 9.127 -0.573 51.570 1.00 52.62 97 HIS A O 1
#

InterPro domains:
  IPR019294 Translational regulator Com [PF10122] (17-67)